Protein AF-A0A6P1A1K0-F1 (afdb_monomer_lite)

Secondary structure (DSSP, 8-state):
--------TTSSHHHHHHHHHHHHHHTT--------STT-GGGHHHHSS--

Radius of gyration: 10.82 Å; chains: 1; bounding box: 22×26×28 Å

Structure (mmCIF, N/CA/C/O backbone):
data_AF-A0A6P1A1K0-F1
#
_entry.id   AF-A0A6P1A1K0-F1
#
loop_
_atom_site.group_PDB
_atom_site.id
_atom_site.type_symbol
_atom_site.label_atom_id
_atom_site.label_alt_id
_atom_site.label_comp_id
_atom_site.label_asym_id
_atom_site.label_entity_id
_atom_site.label_seq_id
_atom_site.pdbx_PDB_ins_code
_atom_site.Cartn_x
_atom_site.Cartn_y
_atom_site.Cartn_z
_atom_site.occupancy
_atom_site.B_iso_or_equiv
_atom_site.auth_seq_id
_atom_site.auth_comp_id
_atom_site.auth_asym_id
_atom_site.auth_atom_id
_atom_site.pdbx_PDB_model_num
ATOM 1 N N . MET A 1 1 ? -2.394 -15.473 6.446 1.00 85.75 1 MET A N 1
ATOM 2 C CA . MET A 1 1 ? -2.628 -15.446 4.985 1.00 85.75 1 MET A CA 1
ATOM 3 C C . MET A 1 1 ? -1.585 -14.535 4.360 1.00 85.75 1 MET A C 1
ATOM 5 O O . MET A 1 1 ? -1.300 -13.507 4.958 1.00 85.75 1 MET A O 1
ATOM 9 N N . LYS A 1 2 ? -0.992 -14.919 3.226 1.00 92.50 2 LYS A N 1
ATOM 10 C CA . LYS A 1 2 ? -0.060 -14.080 2.455 1.00 92.50 2 LYS A CA 1
ATOM 11 C C . LYS A 1 2 ? -0.656 -13.886 1.058 1.00 92.50 2 LYS A C 1
ATOM 13 O O . LYS A 1 2 ? -1.131 -14.864 0.488 1.00 92.50 2 LYS A O 1
ATOM 18 N N . LEU A 1 3 ? -0.678 -12.653 0.556 1.00 91.56 3 LEU A N 1
ATOM 19 C CA . LEU A 1 3 ? -1.250 -12.288 -0.743 1.00 91.56 3 LEU A CA 1
ATOM 20 C C . LEU A 1 3 ? -0.245 -11.417 -1.498 1.00 91.56 3 LEU A C 1
ATOM 22 O O . LEU A 1 3 ? 0.346 -10.524 -0.898 1.00 91.56 3 LEU A O 1
ATOM 26 N N . SER A 1 4 ? -0.080 -11.668 -2.795 1.00 93.31 4 SER A N 1
ATOM 27 C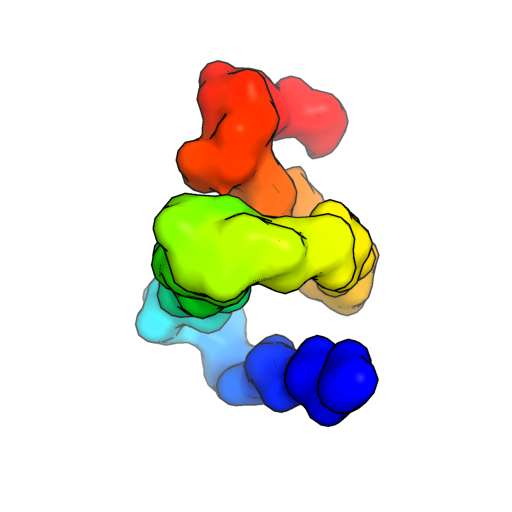 CA . SER A 1 4 ? 0.750 -10.853 -3.682 1.00 93.31 4 SER A CA 1
ATOM 28 C C . SER A 1 4 ? -0.056 -10.442 -4.912 1.00 93.31 4 SER A C 1
ATOM 30 O O . SER A 1 4 ? -0.817 -11.249 -5.448 1.00 93.31 4 SER A O 1
ATOM 32 N N . VAL A 1 5 ? 0.075 -9.181 -5.329 1.00 90.88 5 VAL A N 1
ATOM 33 C CA . VAL A 1 5 ? -0.699 -8.577 -6.422 1.00 90.88 5 VAL A CA 1
ATOM 34 C C . VAL A 1 5 ? 0.256 -8.200 -7.551 1.00 90.88 5 VAL A C 1
ATOM 36 O O . VAL A 1 5 ? 1.123 -7.347 -7.376 1.00 90.88 5 VAL A O 1
ATOM 39 N N . TYR A 1 6 ? 0.078 -8.817 -8.721 1.00 91.56 6 TYR A N 1
ATOM 40 C CA . TYR A 1 6 ? 0.925 -8.618 -9.903 1.00 91.56 6 TYR A CA 1
ATOM 41 C C . TYR A 1 6 ? 0.130 -8.095 -11.101 1.00 91.56 6 TYR A C 1
ATOM 43 O O . TYR A 1 6 ? -1.095 -8.179 -11.144 1.00 91.56 6 TYR A O 1
ATOM 51 N N . GLY A 1 7 ? 0.843 -7.549 -12.088 1.00 90.19 7 GLY A N 1
ATOM 52 C CA . GLY A 1 7 ? 0.283 -7.121 -13.371 1.00 90.19 7 GLY A CA 1
ATOM 53 C C . GLY A 1 7 ? 1.025 -5.926 -13.977 1.00 90.19 7 GLY A C 1
ATOM 54 O O . GLY A 1 7 ? 1.963 -5.383 -13.388 1.00 90.19 7 GLY A O 1
ATOM 55 N N . LYS A 1 8 ? 0.577 -5.477 -15.150 1.00 89.19 8 LYS A N 1
ATOM 56 C CA . LYS A 1 8 ? 1.195 -4.371 -15.901 1.00 89.19 8 LYS A CA 1
ATOM 57 C C . LYS A 1 8 ? 1.167 -3.043 -15.122 1.00 89.19 8 LYS A C 1
ATOM 59 O O . LYS A 1 8 ? 0.316 -2.819 -14.263 1.00 89.19 8 LYS A O 1
ATOM 64 N N . GLY A 1 9 ? 2.128 -2.154 -15.366 1.00 87.44 9 GLY A N 1
ATOM 65 C CA . GLY A 1 9 ? 2.132 -0.811 -14.773 1.00 87.44 9 GLY A CA 1
ATOM 66 C C . GLY A 1 9 ? 0.916 0.014 -15.218 1.00 87.44 9 GLY A C 1
ATOM 67 O O . GLY A 1 9 ? 0.526 -0.061 -16.377 1.00 87.44 9 GLY A O 1
ATOM 68 N N . GLY A 1 10 ? 0.325 0.797 -14.309 1.00 86.44 10 GLY A N 1
ATOM 69 C CA . GLY A 1 10 ? -0.767 1.729 -14.637 1.00 86.44 10 GLY A CA 1
ATOM 70 C C . GLY A 1 10 ? -2.180 1.134 -14.698 1.00 86.44 10 GLY A C 1
ATOM 71 O O . GLY A 1 10 ? -3.118 1.872 -14.955 1.00 86.44 10 GLY A O 1
ATOM 72 N N . ILE A 1 11 ? -2.368 -0.162 -14.416 1.00 91.94 11 ILE A N 1
ATOM 73 C CA . ILE A 1 11 ? -3.702 -0.808 -14.428 1.00 91.94 11 ILE A CA 1
ATOM 74 C C . ILE A 1 11 ? -4.473 -0.687 -13.098 1.00 91.94 11 ILE A C 1
ATOM 76 O O . ILE A 1 11 ? -5.489 -1.348 -12.918 1.00 91.94 11 ILE A O 1
ATOM 80 N N . GLY A 1 12 ? -3.964 0.086 -12.132 1.00 89.25 12 GLY A N 1
ATOM 81 C CA . GLY A 1 12 ? -4.614 0.266 -10.824 1.00 89.25 12 GLY A CA 1
ATOM 82 C C . GLY A 1 12 ? -4.268 -0.770 -9.744 1.00 89.25 12 GLY A C 1
ATOM 83 O O . GLY A 1 12 ? -4.962 -0.845 -8.734 1.00 89.25 12 GLY A O 1
ATOM 84 N N . LYS A 1 13 ? -3.183 -1.547 -9.898 1.00 91.44 13 LYS A N 1
ATOM 85 C CA . LYS A 1 13 ? -2.764 -2.566 -8.907 1.00 91.44 13 LYS A CA 1
ATOM 86 C C . LYS A 1 13 ? -2.604 -2.008 -7.493 1.00 91.44 13 LYS A C 1
ATOM 88 O O . LYS A 1 13 ? -3.160 -2.571 -6.559 1.00 91.44 13 LYS A O 1
ATOM 93 N N . SER A 1 14 ? -1.875 -0.898 -7.370 1.00 89.69 14 SER A N 1
ATOM 94 C CA . SER A 1 14 ? -1.618 -0.178 -6.119 1.00 89.69 14 SER A CA 1
ATOM 95 C C . SER A 1 14 ? -2.921 0.255 -5.439 1.00 89.69 14 SER A C 1
ATOM 97 O O . SER A 1 14 ? -3.117 0.069 -4.239 1.00 89.69 14 SER A O 1
ATOM 99 N N . THR A 1 15 ? -3.880 0.748 -6.225 1.00 90.81 15 THR A N 1
ATOM 100 C CA . THR A 1 15 ? -5.212 1.124 -5.738 1.00 90.81 15 THR A CA 1
ATOM 101 C C . THR A 1 15 ? -5.992 -0.091 -5.236 1.00 90.81 15 THR A C 1
ATOM 103 O O . THR A 1 15 ? -6.610 -0.048 -4.171 1.00 90.81 15 THR A O 1
ATOM 106 N N . THR A 1 16 ? -5.959 -1.203 -5.974 1.00 92.06 16 THR A N 1
ATOM 107 C CA . THR A 1 16 ? -6.631 -2.439 -5.558 1.00 92.06 16 THR A CA 1
ATOM 108 C C . THR A 1 16 ? -5.984 -3.044 -4.309 1.00 92.06 16 THR A C 1
ATOM 110 O O . THR A 1 16 ? -6.710 -3.446 -3.401 1.00 92.06 16 THR A O 1
ATOM 113 N N . SER A 1 17 ? -4.650 -3.066 -4.204 1.00 92.38 17 SER A N 1
ATOM 114 C CA . SER A 1 17 ? -3.953 -3.600 -3.026 1.00 92.38 17 SER A CA 1
ATOM 115 C C . SER A 1 17 ? -4.288 -2.817 -1.756 1.00 92.38 17 SER A C 1
ATOM 117 O O . SER A 1 17 ? -4.595 -3.435 -0.738 1.00 92.38 17 SER A O 1
ATOM 119 N N . CYS A 1 18 ? -4.344 -1.482 -1.829 1.00 91.00 18 CYS A N 1
ATOM 120 C CA . CYS A 1 18 ? -4.797 -0.640 -0.717 1.00 91.0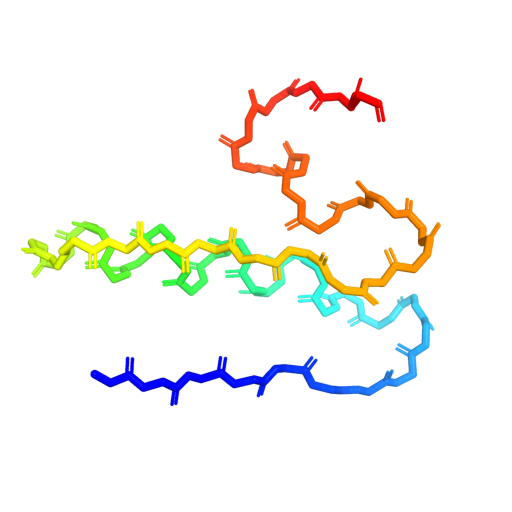0 18 CYS A CA 1
ATOM 121 C C . CYS A 1 18 ? -6.221 -0.989 -0.271 1.00 91.00 18 CYS A C 1
ATOM 123 O O . CYS A 1 18 ? -6.470 -1.203 0.915 1.00 91.00 18 CYS A O 1
ATOM 125 N N . ASN A 1 19 ? -7.158 -1.100 -1.217 1.00 92.88 19 ASN A N 1
ATOM 126 C CA . ASN A 1 19 ? -8.551 -1.418 -0.900 1.00 92.88 19 ASN A CA 1
ATOM 127 C C . ASN A 1 19 ? -8.710 -2.810 -0.277 1.00 92.88 19 ASN A C 1
ATOM 129 O O . ASN A 1 19 ? -9.496 -2.975 0.657 1.00 92.88 19 ASN A O 1
ATOM 133 N N . ILE A 1 20 ? -7.943 -3.802 -0.740 1.00 93.38 20 ILE A N 1
ATOM 134 C CA . ILE A 1 20 ? -7.924 -5.138 -0.132 1.00 93.38 20 ILE A CA 1
ATOM 135 C C . ILE A 1 20 ? -7.436 -5.055 1.319 1.00 93.38 20 ILE A C 1
ATOM 137 O O . ILE A 1 20 ? -8.070 -5.627 2.208 1.00 93.38 20 ILE A O 1
ATOM 141 N N . SER A 1 21 ? -6.359 -4.312 1.581 1.00 93.44 21 SER A N 1
ATOM 142 C CA . SER A 1 21 ? -5.838 -4.127 2.937 1.00 93.44 21 SER A CA 1
ATOM 143 C C . SER A 1 21 ? -6.850 -3.457 3.863 1.00 93.44 21 SER A C 1
ATOM 145 O O . SER A 1 21 ? -7.083 -3.951 4.968 1.00 93.44 21 SER A O 1
ATOM 147 N N . VAL A 1 22 ? -7.526 -2.398 3.401 1.00 93.44 22 VAL A N 1
ATOM 148 C CA . VAL A 1 22 ? -8.600 -1.727 4.155 1.00 93.44 22 VAL A CA 1
ATOM 149 C C . VAL A 1 22 ? -9.761 -2.682 4.426 1.00 93.44 22 VAL A C 1
ATOM 151 O O . VAL A 1 22 ? -10.256 -2.747 5.550 1.00 93.44 22 VAL A O 1
ATOM 154 N N . ALA A 1 23 ? -10.198 -3.449 3.426 1.00 94.81 23 ALA A N 1
ATOM 155 C CA . ALA A 1 23 ? -11.302 -4.392 3.579 1.00 94.81 23 ALA A CA 1
ATOM 156 C C . ALA A 1 23 ? -10.982 -5.495 4.601 1.00 94.81 23 ALA A C 1
ATOM 158 O O . ALA A 1 23 ? -11.835 -5.854 5.414 1.00 94.81 23 ALA A O 1
ATOM 159 N N . LEU A 1 24 ? -9.752 -6.014 4.599 1.00 95.00 24 LEU A N 1
ATOM 160 C CA . LEU A 1 24 ? -9.299 -7.008 5.572 1.00 95.00 24 LEU A CA 1
ATOM 161 C C . LEU A 1 24 ? -9.181 -6.418 6.981 1.00 95.00 24 LEU A C 1
ATOM 163 O O . LEU A 1 24 ? -9.626 -7.056 7.938 1.00 95.00 24 LEU A O 1
ATOM 167 N N . ALA A 1 25 ? -8.662 -5.195 7.108 1.00 94.31 25 ALA A N 1
ATOM 168 C CA . ALA A 1 25 ? -8.594 -4.486 8.383 1.00 94.31 25 ALA A CA 1
ATOM 169 C C . ALA A 1 25 ? -9.995 -4.235 8.967 1.00 94.31 25 ALA A C 1
ATOM 171 O O . ALA A 1 25 ? -10.242 -4.550 10.130 1.00 94.31 25 ALA A O 1
ATOM 172 N N . LYS A 1 26 ? -10.954 -3.787 8.141 1.00 95.44 26 LYS A N 1
ATOM 173 C CA . LYS A 1 26 ? -12.367 -3.611 8.530 1.00 95.44 26 LYS A CA 1
ATOM 174 C C . LYS A 1 26 ? -13.042 -4.911 8.973 1.00 95.44 26 LYS A C 1
ATOM 176 O O . LYS A 1 26 ? -13.982 -4.873 9.755 1.00 95.44 26 LYS A O 1
ATOM 181 N N . ARG A 1 27 ? -12.553 -6.066 8.514 1.00 96.50 27 ARG A N 1
ATOM 182 C CA . ARG A 1 27 ? -12.994 -7.400 8.961 1.00 96.50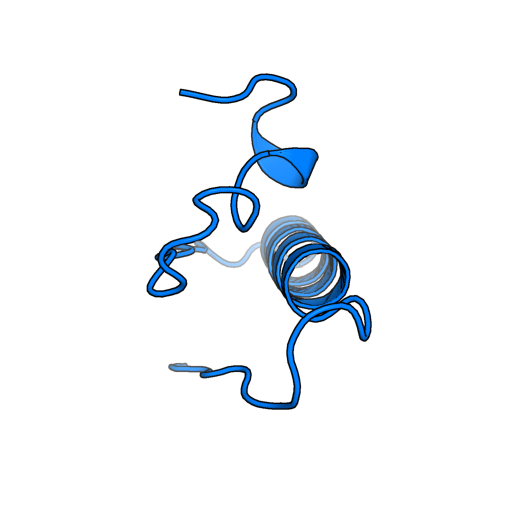 27 ARG A CA 1
ATOM 183 C C . ARG A 1 27 ? -12.254 -7.895 10.216 1.00 96.50 27 ARG A C 1
ATOM 185 O O . ARG A 1 27 ? -12.269 -9.091 10.495 1.00 96.50 27 ARG A O 1
ATOM 192 N N . GLY A 1 28 ? -11.570 -7.013 10.947 1.00 95.88 28 GLY A N 1
ATOM 193 C CA . GLY A 1 28 ? -10.884 -7.330 12.204 1.00 95.88 28 GLY A CA 1
ATOM 194 C C . GLY A 1 28 ? -9.552 -8.068 12.042 1.00 95.88 28 GLY A C 1
ATOM 195 O O . GLY A 1 28 ? -9.032 -8.623 13.010 1.00 95.88 28 GLY A O 1
ATOM 196 N N . ARG A 1 29 ? -8.977 -8.119 10.831 1.00 95.75 29 ARG A N 1
ATOM 197 C CA . ARG A 1 29 ? -7.656 -8.727 10.614 1.00 95.75 29 ARG A CA 1
ATOM 198 C C . ARG A 1 29 ? -6.554 -7.702 10.880 1.00 95.75 29 ARG A C 1
ATOM 200 O O . ARG A 1 29 ? -6.645 -6.562 10.442 1.00 95.75 29 ARG A O 1
ATOM 207 N N . LYS A 1 30 ? -5.463 -8.131 11.519 1.00 95.12 30 LYS A N 1
ATOM 208 C CA . LYS A 1 30 ? -4.205 -7.370 11.506 1.00 95.12 30 LYS A CA 1
ATOM 209 C C . LYS A 1 30 ? -3.581 -7.496 10.115 1.00 95.12 30 L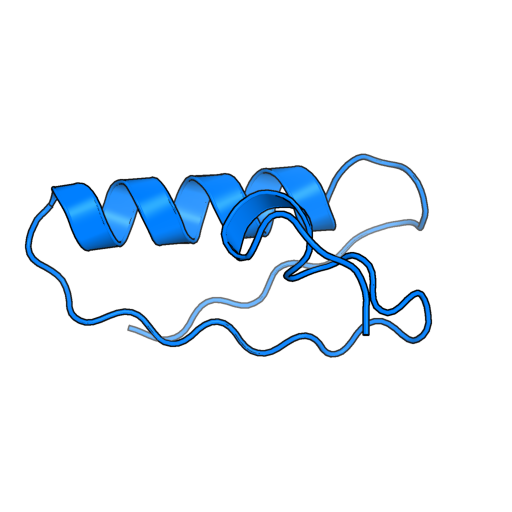YS A C 1
ATOM 211 O O . LYS A 1 30 ? -3.328 -8.614 9.666 1.00 95.12 30 LYS A O 1
ATOM 216 N N . VAL A 1 31 ? -3.375 -6.370 9.435 1.00 93.94 31 VAL A N 1
ATOM 217 C CA . VAL A 1 31 ? -2.893 -6.313 8.047 1.00 93.94 31 VAL A CA 1
ATOM 218 C C . VAL A 1 31 ? -1.562 -5.573 7.992 1.00 93.94 31 VAL A C 1
ATOM 220 O O . VAL A 1 31 ? -1.421 -4.510 8.587 1.00 93.94 31 VAL A O 1
ATOM 223 N N . LEU A 1 32 ? -0.609 -6.133 7.249 1.00 92.81 32 LEU A N 1
ATOM 224 C CA . LEU A 1 32 ? 0.643 -5.488 6.868 1.00 92.81 32 LEU A CA 1
ATOM 225 C C . LEU A 1 32 ? 0.705 -5.454 5.339 1.00 92.81 32 LEU A C 1
ATOM 227 O O . LEU A 1 32 ? 0.696 -6.510 4.705 1.00 92.81 32 LEU A O 1
ATOM 231 N N . GLN A 1 33 ? 0.757 -4.254 4.762 1.00 90.56 33 GLN A N 1
ATOM 232 C CA . GLN A 1 33 ? 0.940 -4.048 3.327 1.00 90.56 33 GLN A CA 1
ATOM 233 C C . GLN A 1 33 ? 2.385 -3.636 3.057 1.00 90.56 33 GLN A C 1
ATOM 235 O O . GLN A 1 33 ? 2.879 -2.689 3.660 1.00 90.56 33 GLN A O 1
ATOM 240 N N . ILE A 1 34 ? 3.048 -4.350 2.149 1.00 89.62 34 ILE A N 1
ATOM 241 C CA . ILE A 1 34 ? 4.430 -4.083 1.742 1.00 89.62 34 ILE A CA 1
ATOM 242 C C . ILE A 1 34 ? 4.409 -3.701 0.265 1.00 89.62 34 ILE A C 1
ATOM 244 O O . ILE A 1 34 ? 3.904 -4.458 -0.565 1.00 89.62 34 ILE A O 1
ATOM 248 N N . GLY A 1 35 ? 4.926 -2.515 -0.046 1.00 86.19 35 GLY A N 1
ATOM 249 C CA . GLY A 1 35 ? 5.109 -2.054 -1.416 1.00 86.19 35 GLY A CA 1
ATOM 250 C C . GLY A 1 35 ? 6.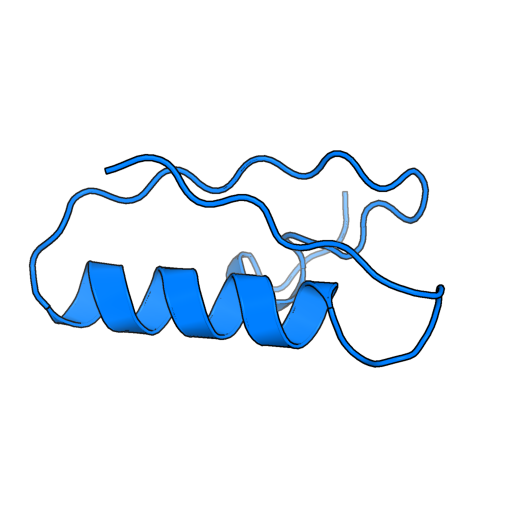408 -2.587 -2.007 1.00 86.19 35 GLY A C 1
ATOM 251 O O . GLY A 1 35 ? 7.469 -2.362 -1.436 1.00 86.19 35 GLY A O 1
ATOM 252 N N . CYS A 1 36 ? 6.325 -3.263 -3.154 1.00 84.94 36 CYS A N 1
ATOM 253 C CA . CYS A 1 36 ? 7.492 -3.760 -3.896 1.00 84.94 36 CYS A CA 1
ATOM 254 C C . CYS A 1 36 ? 7.589 -3.175 -5.320 1.00 84.94 36 CYS A C 1
ATOM 256 O O . CYS A 1 36 ? 8.378 -3.663 -6.125 1.00 84.94 36 CYS A O 1
ATOM 258 N N . ASP A 1 37 ? 6.763 -2.177 -5.655 1.00 82.38 37 ASP A N 1
ATOM 259 C CA . ASP A 1 37 ? 6.792 -1.495 -6.955 1.00 82.38 37 ASP A CA 1
ATOM 260 C C . ASP A 1 37 ? 7.689 -0.243 -6.863 1.00 82.38 37 ASP A C 1
ATOM 262 O O . ASP A 1 37 ? 7.515 0.547 -5.928 1.00 82.38 37 ASP A O 1
ATOM 266 N N . PRO A 1 38 ? 8.626 -0.028 -7.810 1.00 76.06 38 PRO A N 1
ATOM 267 C CA . PRO A 1 38 ? 9.540 1.117 -7.791 1.00 76.06 38 PRO A CA 1
ATOM 268 C C . PRO A 1 38 ? 8.838 2.471 -7.963 1.00 76.06 38 PRO A C 1
ATOM 270 O O . PRO A 1 38 ? 9.475 3.506 -7.818 1.00 76.06 38 PRO A O 1
ATOM 273 N N . LYS A 1 39 ? 7.538 2.502 -8.288 1.00 76.06 39 LYS A N 1
ATOM 274 C CA . LYS A 1 39 ? 6.756 3.745 -8.360 1.00 76.06 39 LYS A CA 1
ATOM 275 C C . LYS A 1 39 ? 6.366 4.308 -6.995 1.00 76.06 39 LYS A C 1
ATOM 277 O O . LYS A 1 39 ? 5.855 5.420 -6.953 1.00 76.06 39 LYS A O 1
ATOM 282 N N . HIS A 1 40 ? 6.571 3.560 -5.906 1.00 66.44 40 HIS A N 1
ATOM 283 C CA . HIS A 1 40 ? 6.314 3.988 -4.521 1.00 66.44 40 HIS A CA 1
ATOM 284 C C . HIS A 1 40 ? 4.867 4.441 -4.204 1.00 66.44 40 HIS A C 1
ATOM 286 O O . HIS A 1 40 ? 4.581 4.889 -3.101 1.00 66.44 40 HIS A O 1
ATOM 292 N N . ASP A 1 41 ? 3.907 4.229 -5.108 1.00 73.75 41 ASP A N 1
ATOM 293 C CA . ASP A 1 41 ? 2.507 4.661 -4.967 1.00 73.75 41 ASP A CA 1
ATOM 294 C C . ASP A 1 41 ? 1.616 3.662 -4.201 1.00 73.75 41 ASP A C 1
ATOM 296 O O . ASP A 1 41 ? 0.471 3.955 -3.852 1.00 73.75 41 ASP A O 1
ATOM 300 N N . SER A 1 42 ? 2.136 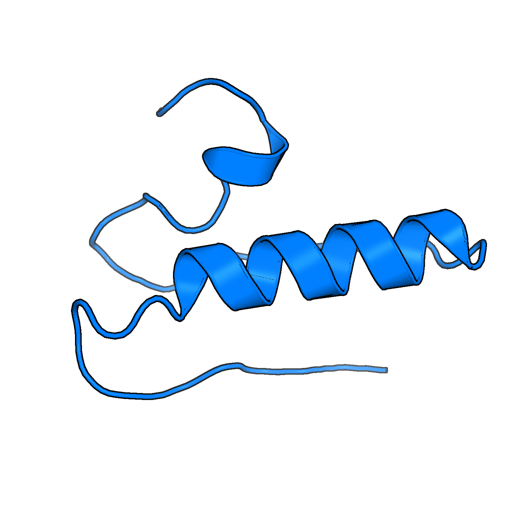2.465 -3.923 1.00 72.12 42 SER A N 1
ATOM 301 C CA . SER A 1 42 ? 1.353 1.338 -3.405 1.00 72.12 42 SER A CA 1
ATOM 302 C C . SER A 1 42 ? 0.803 1.510 -1.994 1.00 72.12 42 SER A C 1
ATOM 304 O O . SER A 1 42 ? -0.070 0.740 -1.621 1.00 72.12 42 SER A O 1
ATOM 306 N N . THR A 1 43 ? 1.266 2.482 -1.208 1.00 74.56 43 THR A N 1
ATOM 307 C CA . THR A 1 43 ? 0.747 2.777 0.141 1.00 74.56 43 THR A CA 1
ATOM 308 C C . THR A 1 43 ? 0.059 4.135 0.229 1.00 74.56 43 THR A C 1
ATOM 310 O O . THR A 1 43 ? -0.641 4.385 1.206 1.00 74.56 43 THR A O 1
ATOM 313 N N . PHE A 1 44 ? 0.172 4.973 -0.807 1.00 78.94 44 PHE A N 1
ATOM 314 C CA . PHE A 1 44 ? -0.335 6.346 -0.822 1.00 78.94 44 PHE A CA 1
ATOM 315 C C . PHE A 1 44 ? -1.829 6.432 -0.497 1.00 78.94 44 PHE A C 1
ATOM 317 O O . PHE A 1 44 ? -2.246 7.220 0.345 1.00 78.94 44 PHE A O 1
ATOM 324 N N . THR A 1 45 ? -2.653 5.583 -1.119 1.00 76.06 45 THR A N 1
ATOM 325 C CA . THR A 1 45 ? -4.107 5.571 -0.873 1.00 76.06 45 THR A CA 1
ATOM 326 C C . THR A 1 45 ? -4.458 5.166 0.564 1.00 76.06 45 THR A C 1
ATOM 328 O O . THR A 1 45 ? -5.560 5.450 1.023 1.00 76.06 45 THR A O 1
ATOM 331 N N . LEU A 1 46 ? -3.543 4.497 1.274 1.00 78.06 46 LEU A N 1
ATOM 332 C CA . LEU A 1 46 ? -3.728 4.085 2.663 1.00 78.06 46 LEU A CA 1
ATOM 333 C C . LEU A 1 46 ? -3.222 5.143 3.655 1.00 78.06 46 LEU A C 1
ATOM 335 O O . LEU A 1 46 ? -3.847 5.340 4.693 1.00 78.06 46 LEU A O 1
ATOM 339 N N . THR A 1 47 ? -2.102 5.805 3.353 1.00 78.94 47 THR A N 1
ATOM 340 C CA . THR A 1 47 ? -1.445 6.780 4.242 1.00 78.94 47 THR A CA 1
ATOM 341 C C . THR A 1 47 ? -1.906 8.217 4.016 1.00 78.94 47 THR A C 1
ATOM 343 O O . THR A 1 47 ? -1.795 9.036 4.922 1.00 78.94 47 THR A O 1
ATOM 346 N N . GLY A 1 48 ? -2.424 8.539 2.829 1.00 75.81 48 GLY A N 1
ATOM 347 C CA . GLY A 1 48 ? -2.829 9.892 2.441 1.00 75.81 48 GLY A CA 1
ATOM 348 C C . GLY A 1 48 ? -1.669 10.830 2.080 1.00 75.81 48 GLY A C 1
ATOM 349 O O . GLY A 1 48 ? -1.913 11.992 1.773 1.00 75.81 48 GLY A O 1
ATOM 350 N N . PHE A 1 49 ? -0.423 10.350 2.090 1.00 68.44 49 PHE A N 1
ATOM 351 C CA . PHE A 1 49 ? 0.768 11.104 1.683 1.00 68.44 49 PHE A CA 1
ATOM 352 C C . PHE A 1 49 ? 1.789 10.182 1.010 1.00 68.44 49 PHE A C 1
ATOM 354 O O . PHE A 1 49 ? 1.844 8.985 1.313 1.00 68.44 49 PHE A O 1
ATOM 361 N N . LEU A 1 50 ? 2.561 10.733 0.067 1.00 65.69 50 LEU A N 1
ATOM 362 C CA . LEU A 1 50 ? 3.634 10.029 -0.636 1.00 65.69 50 LEU A CA 1
ATOM 363 C C . LEU A 1 50 ? 4.956 10.348 0.071 1.00 65.69 50 LEU A C 1
ATOM 365 O O . LEU A 1 50 ? 5.218 11.517 0.356 1.00 65.69 50 LEU A O 1
ATOM 369 N N . ILE A 1 51 ? 5.734 9.312 0.381 1.00 58.12 51 ILE A N 1
ATOM 370 C CA . ILE A 1 51 ? 7.109 9.433 0.887 1.00 58.12 51 ILE A CA 1
ATOM 371 C C . ILE A 1 51 ? 8.108 9.256 -0.246 1.00 58.12 51 ILE A C 1
ATOM 373 O O . ILE A 1 51 ? 7.788 8.479 -1.176 1.00 58.12 51 ILE A O 1
#

Foldseek 3Di:
DDDDFDDDPPPCRLVVQLVVQVVCVVVVDDDDDDDPDPVQSNCCVVPVDGD

pLDDT: mean 86.33, std 9.3, range [58.12, 96.5]

Sequence (51 aa):
MKLSVYGKGGIGKSTTSCNISVALAKRGRKVLQIGCDPKHDSTFTLTGFLI